Protein AF-A0A1F3F828-F1 (afdb_monomer_lite)

Radius of gyration: 13.57 Å; chains: 1; bounding box: 30×16×37 Å

Secondary structure (DSSP, 8-state):
--HHHHHHHHHHHHHHHHHHHHS-TTSGGGSSS-HHHHHHHHHHHHHHHHHHHHHHHH-

pLDDT: mean 93.43, std 7.77, range [54.34, 98.31]

Sequence (59 aa):
MKEDRLKKMIKALYLLREILKQKREDDRAFKYKSKLKVLTEVDEIIDRSLEDFYSLRIN

Foldseek 3Di:
DVLVVLVVVLVVLVVVLVVLVPDDQPDPVCVPHGSVVVSVVSVVVSVVSVVVNVVVVVD

Structure (mmCIF, N/CA/C/O backbone):
data_AF-A0A1F3F828-F1
#
_entry.id   AF-A0A1F3F828-F1
#
loop_
_atom_site.group_PDB
_atom_site.id
_atom_site.type_symbol
_atom_site.label_atom_id
_atom_site.label_alt_id
_atom_site.label_comp_id
_atom_site.label_asym_id
_atom_site.label_entity_id
_atom_site.label_seq_id
_atom_site.pdbx_PDB_ins_code
_atom_site.Cartn_x
_atom_site.Cartn_y
_atom_site.Cartn_z
_atom_site.occupancy
_atom_site.B_iso_or_equiv
_atom_site.auth_seq_id
_atom_site.auth_comp_id
_atom_site.auth_asym_id
_atom_site.auth_atom_id
_atom_site.pdbx_PDB_model_num
ATOM 1 N N . MET A 1 1 ? 20.278 -10.287 -10.366 1.00 73.31 1 MET A N 1
ATOM 2 C CA . MET A 1 1 ? 20.710 -10.045 -8.958 1.00 73.31 1 MET A CA 1
ATOM 3 C C . MET A 1 1 ? 20.051 -8.835 -8.285 1.00 73.31 1 MET A C 1
ATOM 5 O O . MET A 1 1 ? 19.597 -9.000 -7.158 1.00 73.31 1 MET A O 1
ATOM 9 N N . LYS A 1 2 ? 19.970 -7.648 -8.912 1.00 81.31 2 LYS A N 1
ATOM 10 C CA . LYS A 1 2 ? 19.239 -6.481 -8.361 1.00 81.31 2 LYS A CA 1
ATOM 11 C C . LYS A 1 2 ? 17.748 -6.489 -8.738 1.00 81.31 2 LYS A C 1
ATOM 13 O O . LYS A 1 2 ? 16.910 -6.382 -7.850 1.00 81.31 2 LYS A O 1
ATOM 18 N N . GLU A 1 3 ? 17.433 -6.755 -10.009 1.00 88.19 3 GLU A N 1
ATOM 19 C CA . GLU A 1 3 ? 16.050 -6.888 -10.508 1.00 88.19 3 GLU A CA 1
ATOM 20 C C . GLU A 1 3 ? 15.259 -7.971 -9.749 1.00 88.19 3 GLU A C 1
ATOM 22 O O . GLU A 1 3 ? 14.177 -7.701 -9.241 1.00 88.19 3 GLU A O 1
ATOM 27 N N . ASP A 1 4 ? 15.817 -9.175 -9.571 1.00 91.88 4 ASP A N 1
ATOM 28 C CA . ASP A 1 4 ? 15.138 -10.255 -8.832 1.00 91.88 4 ASP A CA 1
ATOM 29 C C . ASP A 1 4 ? 14.862 -9.920 -7.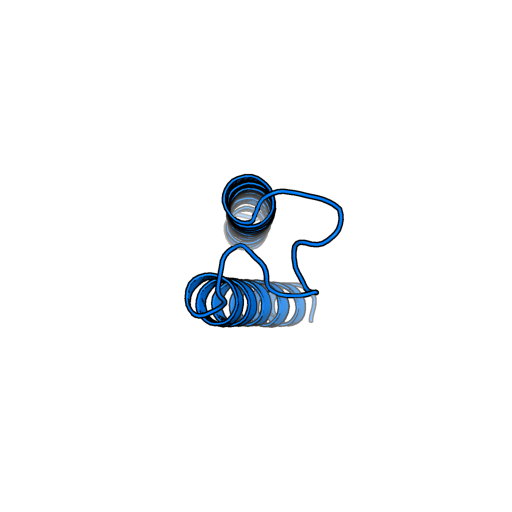365 1.00 91.88 4 ASP A C 1
ATOM 31 O O . ASP A 1 4 ? 13.844 -10.341 -6.810 1.00 91.88 4 ASP A O 1
ATOM 35 N N . ARG A 1 5 ? 15.772 -9.184 -6.713 1.00 92.69 5 ARG A N 1
ATOM 36 C CA . ARG A 1 5 ? 15.575 -8.738 -5.327 1.00 92.69 5 ARG A CA 1
ATOM 37 C C . ARG A 1 5 ? 14.438 -7.725 -5.262 1.00 92.69 5 ARG A C 1
ATOM 39 O O . ARG A 1 5 ? 13.556 -7.877 -4.421 1.00 92.69 5 ARG A O 1
ATOM 46 N N . LEU A 1 6 ? 14.413 -6.770 -6.190 1.00 94.00 6 LEU A N 1
ATOM 47 C CA . LEU A 1 6 ? 13.348 -5.775 -6.291 1.00 94.00 6 LEU A CA 1
ATOM 48 C C . LEU A 1 6 ? 11.993 -6.430 -6.604 1.00 94.00 6 LEU A C 1
ATOM 50 O O . LEU A 1 6 ? 11.011 -6.183 -5.911 1.00 94.00 6 LEU A O 1
ATOM 54 N N . LYS A 1 7 ? 11.958 -7.384 -7.540 1.00 95.06 7 LYS A N 1
ATOM 55 C CA . LYS A 1 7 ? 10.768 -8.191 -7.853 1.00 95.06 7 LYS A CA 1
ATOM 56 C C . LYS A 1 7 ? 10.227 -8.935 -6.631 1.00 95.06 7 LYS A C 1
ATOM 58 O O . LYS A 1 7 ? 9.015 -8.985 -6.425 1.00 95.06 7 LYS A O 1
ATOM 63 N N . LYS A 1 8 ? 11.104 -9.539 -5.820 1.00 96.56 8 LYS A N 1
ATOM 64 C CA . LYS A 1 8 ? 10.710 -10.220 -4.574 1.00 96.56 8 LYS A CA 1
ATOM 65 C C . LYS A 1 8 ? 10.161 -9.235 -3.541 1.00 96.56 8 LYS A C 1
ATOM 67 O O . LYS A 1 8 ? 9.159 -9.546 -2.905 1.00 96.56 8 LYS A O 1
ATOM 72 N N . MET A 1 9 ? 10.774 -8.059 -3.412 1.00 96.31 9 MET A N 1
ATOM 73 C CA . MET A 1 9 ? 10.316 -7.002 -2.507 1.00 96.31 9 MET A CA 1
ATOM 74 C C . MET A 1 9 ? 8.920 -6.494 -2.887 1.00 96.31 9 MET A C 1
ATOM 76 O O . MET A 1 9 ? 8.035 -6.477 -2.038 1.00 96.31 9 MET A O 1
ATOM 80 N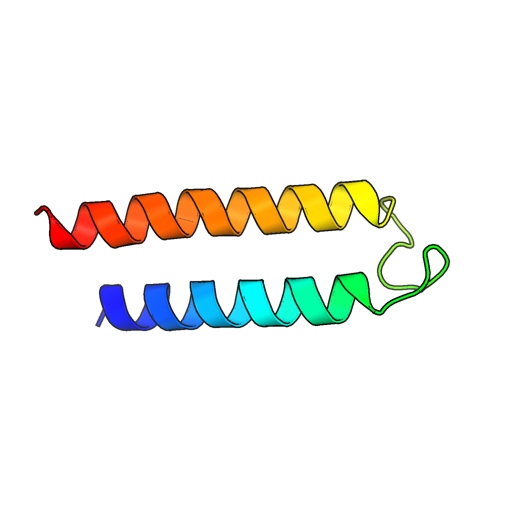 N . ILE A 1 10 ? 8.689 -6.187 -4.169 1.00 96.88 10 ILE A N 1
ATOM 81 C CA . ILE A 1 10 ? 7.378 -5.757 -4.684 1.00 96.88 10 ILE A CA 1
ATOM 82 C C . ILE A 1 10 ? 6.304 -6.803 -4.366 1.00 96.88 10 ILE A C 1
ATOM 84 O O . ILE A 1 10 ? 5.249 -6.478 -3.828 1.00 96.88 10 ILE A O 1
ATOM 88 N N . LYS A 1 11 ? 6.586 -8.089 -4.622 1.00 97.69 11 LYS A N 1
ATOM 89 C CA . LYS A 1 11 ? 5.661 -9.181 -4.277 1.00 97.69 11 LYS A CA 1
ATOM 90 C C . LYS A 1 11 ? 5.363 -9.250 -2.777 1.00 97.69 11 LYS A C 1
ATOM 92 O O . LYS A 1 11 ? 4.214 -9.464 -2.401 1.00 97.69 11 LYS A O 1
ATOM 97 N N . ALA A 1 12 ? 6.376 -9.077 -1.929 1.00 98.00 12 ALA A N 1
ATOM 98 C CA . ALA A 1 12 ? 6.196 -9.074 -0.481 1.00 98.00 12 ALA A CA 1
ATOM 99 C C . ALA A 1 12 ? 5.330 -7.894 -0.010 1.00 98.00 12 ALA A C 1
ATOM 101 O O . ALA A 1 12 ? 4.492 -8.078 0.869 1.00 98.00 12 ALA A O 1
ATOM 102 N N . LEU A 1 13 ? 5.475 -6.716 -0.622 1.00 97.94 13 LEU A N 1
ATOM 103 C CA . LEU A 1 13 ? 4.649 -5.545 -0.319 1.00 97.94 13 LEU A CA 1
ATOM 104 C C . LEU A 1 13 ? 3.185 -5.753 -0.720 1.00 97.94 13 LEU A C 1
ATOM 106 O O . LEU A 1 13 ? 2.297 -5.445 0.071 1.00 97.94 13 LEU A O 1
ATOM 110 N N . TYR A 1 14 ? 2.918 -6.354 -1.884 1.00 98.31 14 TYR A N 1
ATOM 111 C CA . TYR A 1 14 ? 1.552 -6.736 -2.258 1.00 98.31 14 TYR A CA 1
ATOM 112 C C . TYR A 1 14 ? 0.933 -7.719 -1.258 1.00 98.31 14 TYR A C 1
ATOM 114 O O . TYR A 1 14 ? -0.213 -7.541 -0.853 1.00 98.31 14 TYR A O 1
ATOM 122 N N . LEU A 1 15 ? 1.688 -8.727 -0.812 1.00 98.25 15 LEU A N 1
ATOM 123 C CA . LEU A 1 15 ? 1.211 -9.660 0.215 1.00 98.25 15 LEU A CA 1
ATOM 124 C C . LEU A 1 15 ? 0.930 -8.950 1.545 1.00 98.25 15 LEU A C 1
ATOM 126 O O . LEU A 1 15 ? -0.113 -9.176 2.155 1.00 98.25 15 LEU A O 1
ATOM 130 N N . LEU A 1 16 ? 1.831 -8.063 1.976 1.00 97.38 16 LEU A N 1
ATOM 131 C CA . LEU A 1 16 ? 1.646 -7.253 3.178 1.00 97.38 16 LEU A CA 1
ATOM 132 C C . LEU A 1 16 ? 0.375 -6.402 3.079 1.00 97.38 16 LEU A C 1
ATOM 134 O O . LEU A 1 16 ? -0.417 -6.380 4.018 1.00 97.38 16 LEU A O 1
ATOM 138 N N . ARG A 1 17 ? 0.155 -5.742 1.941 1.00 97.69 17 ARG A N 1
ATOM 139 C CA . ARG A 1 17 ? -1.041 -4.939 1.681 1.00 97.69 17 ARG A C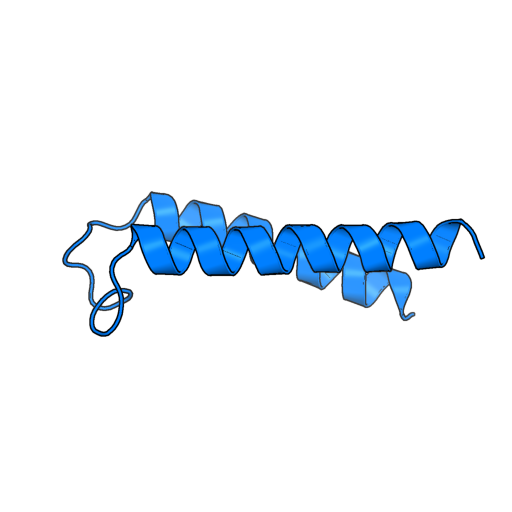A 1
ATOM 140 C C . ARG A 1 17 ?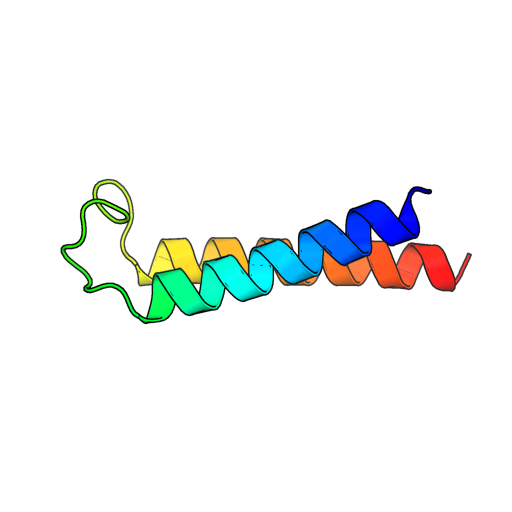 -2.321 -5.756 1.855 1.00 97.69 17 ARG A C 1
ATOM 142 O O . ARG A 1 17 ? -3.238 -5.308 2.539 1.00 97.69 17 ARG A O 1
ATOM 149 N N . GLU A 1 18 ? -2.383 -6.958 1.284 1.00 98.19 18 GLU A N 1
ATOM 150 C CA . GLU A 1 18 ? -3.560 -7.827 1.410 1.00 98.19 18 GLU A CA 1
ATOM 151 C C . GLU A 1 18 ? -3.784 -8.294 2.857 1.00 98.19 18 GLU A C 1
ATOM 153 O O . GLU A 1 18 ? -4.913 -8.252 3.348 1.00 98.19 18 GLU A O 1
ATOM 158 N N . ILE A 1 19 ? -2.716 -8.623 3.591 1.00 97.06 19 ILE A N 1
ATOM 159 C CA . ILE A 1 19 ? -2.799 -8.938 5.027 1.00 97.06 19 ILE A CA 1
ATOM 160 C C . ILE A 1 19 ? -3.338 -7.736 5.821 1.00 97.06 19 ILE A C 1
ATOM 162 O O . ILE A 1 19 ? -4.209 -7.891 6.677 1.00 97.06 19 ILE A O 1
ATOM 166 N N . LEU A 1 20 ? -2.854 -6.522 5.540 1.00 96.88 20 LEU A N 1
ATOM 167 C CA . LEU A 1 20 ? -3.291 -5.302 6.224 1.00 96.88 20 LEU A CA 1
ATOM 168 C C . LEU A 1 20 ? -4.755 -4.964 5.921 1.00 96.88 20 LEU A C 1
ATOM 170 O O . LEU A 1 20 ? -5.481 -4.548 6.824 1.00 96.88 20 LEU A O 1
ATOM 174 N N . LYS A 1 21 ? -5.227 -5.188 4.690 1.00 96.50 21 LYS A N 1
ATOM 175 C CA . LYS A 1 21 ? -6.640 -4.994 4.327 1.00 96.50 21 LYS A CA 1
ATOM 176 C C . LYS A 1 21 ? -7.583 -5.900 5.114 1.00 96.50 21 LYS A C 1
ATOM 178 O O . LYS A 1 21 ? -8.678 -5.452 5.455 1.00 96.50 21 LYS A O 1
ATOM 183 N N . GLN A 1 22 ? -7.163 -7.123 5.429 1.00 97.12 22 GLN A N 1
ATOM 184 C CA . GLN A 1 22 ? -7.963 -8.090 6.192 1.00 97.12 22 GLN A CA 1
ATOM 185 C C . GLN A 1 22 ? -8.034 -7.776 7.694 1.00 97.12 22 GLN A C 1
ATOM 187 O O . GLN A 1 22 ? -8.922 -8.270 8.387 1.00 97.12 22 GLN A O 1
ATOM 192 N N . LYS A 1 23 ? -7.125 -6.945 8.217 1.00 96.31 23 LYS A N 1
ATOM 193 C CA . LYS A 1 23 ? -7.132 -6.544 9.628 1.00 96.31 23 LYS A CA 1
ATOM 194 C C . LYS A 1 23 ? -8.238 -5.534 9.931 1.00 96.31 23 LYS A C 1
ATOM 196 O O . LYS A 1 23 ? -8.639 -4.748 9.074 1.00 96.31 23 LYS A O 1
ATOM 201 N N . ARG A 1 24 ? -8.717 -5.532 11.174 1.00 95.31 24 ARG A N 1
ATOM 202 C CA . ARG A 1 24 ? -9.673 -4.529 11.674 1.00 95.31 24 ARG A CA 1
ATOM 203 C C . ARG A 1 24 ? -8.965 -3.201 11.952 1.00 95.31 24 ARG A C 1
ATOM 205 O O . ARG A 1 24 ? -7.762 -3.201 12.182 1.00 95.31 24 ARG A O 1
ATOM 212 N N . GLU A 1 25 ? -9.700 -2.090 11.927 1.00 92.12 25 GLU A N 1
ATOM 213 C CA . GLU A 1 25 ? -9.155 -0.742 12.200 1.00 92.12 25 GLU A CA 1
ATOM 214 C C . GLU A 1 25 ? -8.505 -0.623 13.588 1.00 92.12 25 GLU A C 1
ATOM 216 O O . GLU A 1 25 ? -7.519 0.086 13.748 1.00 92.12 25 GLU A O 1
ATOM 221 N N . ASP A 1 26 ? -9.016 -1.349 14.581 1.00 92.12 26 ASP A N 1
ATOM 222 C CA . ASP A 1 26 ? -8.540 -1.356 15.968 1.00 92.12 26 ASP A CA 1
ATOM 223 C C . ASP A 1 26 ? -7.425 -2.387 16.241 1.00 92.12 26 ASP A C 1
ATOM 225 O O . ASP A 1 26 ? -6.989 -2.559 17.382 1.00 92.12 26 ASP A O 1
ATOM 229 N N . ASP A 1 27 ? -6.941 -3.089 15.210 1.00 95.75 27 ASP A N 1
ATOM 230 C CA . ASP A 1 27 ? -5.844 -4.050 15.342 1.00 95.75 27 ASP A CA 1
ATOM 231 C C . ASP A 1 27 ? -4.557 -3.354 15.818 1.00 95.75 27 ASP A C 1
ATOM 233 O O . ASP A 1 27 ? -4.236 -2.231 15.424 1.00 95.75 27 ASP A O 1
ATOM 237 N N . ARG A 1 28 ? -3.750 -4.054 16.627 1.00 92.44 28 ARG A N 1
ATOM 238 C CA . ARG A 1 28 ? -2.466 -3.547 17.143 1.00 92.44 28 ARG A CA 1
ATOM 239 C C . ARG A 1 28 ? -1.520 -3.072 16.031 1.00 92.44 28 ARG A C 1
ATOM 241 O O . ARG A 1 28 ? -0.685 -2.205 16.291 1.00 92.44 28 ARG A O 1
ATOM 248 N N . ALA A 1 29 ? -1.650 -3.608 14.816 1.00 89.56 29 ALA A N 1
ATOM 249 C CA . ALA A 1 29 ? -0.920 -3.144 13.635 1.00 89.56 29 ALA A CA 1
ATOM 250 C C . ALA A 1 29 ? -1.137 -1.647 13.322 1.00 89.56 29 ALA A C 1
ATOM 252 O O . ALA A 1 29 ? -0.253 -1.016 12.748 1.00 89.56 29 ALA A O 1
ATOM 253 N N . PHE A 1 30 ? -2.265 -1.068 13.743 1.00 95.75 30 PHE A N 1
ATOM 254 C CA . PHE A 1 30 ? -2.669 0.318 13.481 1.00 95.75 30 PHE A CA 1
ATOM 255 C C . PHE A 1 30 ? -2.633 1.200 14.736 1.00 95.75 30 PHE A C 1
ATOM 257 O O . PHE A 1 30 ? -3.218 2.278 14.781 1.00 95.75 30 PHE A O 1
ATOM 264 N N . LYS A 1 31 ? -1.890 0.784 15.772 1.00 93.06 31 LYS A N 1
ATOM 265 C CA . LYS A 1 31 ? -1.808 1.508 17.053 1.00 93.06 31 LYS A CA 1
ATOM 266 C C . LYS A 1 31 ? -1.381 2.978 16.911 1.00 93.06 31 LYS A C 1
ATOM 268 O O . LYS A 1 31 ? -1.799 3.812 17.707 1.00 93.06 31 LYS A O 1
ATOM 273 N N . TYR A 1 32 ? -0.511 3.282 15.948 1.00 93.69 32 TYR A N 1
ATOM 274 C CA . TYR A 1 32 ? 0.117 4.605 15.802 1.00 93.69 32 TYR A CA 1
ATOM 275 C C . TYR A 1 32 ? -0.375 5.399 14.587 1.00 93.69 32 TYR A C 1
ATOM 277 O O . TYR A 1 32 ? -0.132 6.601 14.498 1.00 93.69 32 TYR A O 1
ATOM 285 N N . LYS A 1 33 ? -1.022 4.734 13.630 1.00 95.50 33 LYS A N 1
ATOM 286 C CA . LYS A 1 33 ? -1.514 5.319 12.380 1.00 95.50 33 LYS A CA 1
ATOM 287 C C . LYS A 1 33 ? -2.791 4.591 11.989 1.00 95.50 33 LYS A C 1
ATOM 289 O O . LYS A 1 33 ? -2.838 3.373 12.120 1.00 95.50 33 LYS A O 1
ATOM 294 N N . SER A 1 34 ? -3.774 5.322 11.462 1.00 96.94 34 SER A N 1
ATOM 295 C CA . SER A 1 34 ? -4.992 4.710 10.924 1.00 96.94 34 SER A CA 1
ATOM 296 C C . SER A 1 34 ? -4.655 3.679 9.849 1.00 96.94 34 SER A C 1
ATOM 298 O O . SER A 1 34 ? -3.679 3.845 9.105 1.00 96.94 34 SER A O 1
ATOM 300 N N . LYS A 1 35 ? -5.480 2.635 9.726 1.00 96.75 35 LYS A N 1
ATOM 301 C CA . LYS A 1 35 ? -5.296 1.614 8.688 1.00 96.75 35 LYS A CA 1
ATOM 302 C C . LYS A 1 35 ? -5.266 2.231 7.299 1.00 96.75 35 LYS A C 1
ATOM 304 O O . LYS A 1 35 ? -4.416 1.849 6.503 1.00 96.75 35 LYS A O 1
ATOM 309 N N . LEU A 1 36 ? -6.129 3.215 7.033 1.00 97.19 36 LEU A N 1
ATOM 310 C CA . LEU A 1 36 ? -6.120 3.958 5.772 1.00 97.19 36 LEU A CA 1
ATOM 311 C C . LEU A 1 36 ? -4.734 4.543 5.476 1.00 97.19 36 LEU A C 1
ATOM 313 O O . LEU A 1 36 ? -4.193 4.296 4.405 1.00 97.19 36 LEU A O 1
ATOM 317 N N . LYS A 1 37 ? -4.124 5.248 6.438 1.00 97.31 37 LYS A N 1
ATOM 318 C CA . LYS A 1 37 ? -2.801 5.857 6.248 1.00 97.31 37 LYS A CA 1
ATOM 319 C C . LYS A 1 37 ? -1.716 4.807 6.018 1.00 97.31 37 LYS A C 1
ATOM 321 O O . LYS A 1 37 ? -0.865 4.994 5.159 1.00 97.31 37 LYS A O 1
ATOM 326 N N . VAL A 1 38 ? -1.757 3.697 6.757 1.00 97.38 38 VAL A N 1
ATOM 327 C CA . VAL A 1 38 ? -0.809 2.588 6.569 1.00 97.38 38 VAL A CA 1
ATOM 328 C C . VAL A 1 38 ? -0.962 1.956 5.182 1.00 97.38 38 VAL A C 1
ATOM 330 O O . VAL A 1 38 ? 0.040 1.688 4.528 1.00 97.38 38 VAL A O 1
ATOM 333 N N . LEU A 1 39 ? -2.193 1.736 4.713 1.00 97.81 39 LEU A N 1
ATOM 334 C CA . LEU A 1 39 ? -2.449 1.186 3.380 1.00 97.81 39 LEU A CA 1
ATOM 335 C C . LEU A 1 39 ? -1.972 2.130 2.274 1.00 97.81 39 LEU A C 1
ATOM 337 O O . LEU A 1 39 ? -1.331 1.666 1.338 1.00 97.81 39 LEU A O 1
ATOM 341 N N . THR A 1 40 ? -2.222 3.435 2.407 1.00 98.00 40 THR A N 1
ATOM 342 C CA . THR A 1 40 ? -1.720 4.442 1.463 1.00 98.00 40 THR A CA 1
ATOM 343 C C . THR A 1 40 ? -0.194 4.449 1.409 1.00 98.00 40 THR A C 1
ATOM 345 O O . THR A 1 40 ? 0.368 4.394 0.324 1.00 98.00 40 THR A O 1
ATOM 348 N N . GLU A 1 41 ? 0.487 4.435 2.559 1.00 97.62 41 GLU A N 1
ATOM 349 C CA . GLU A 1 41 ? 1.956 4.391 2.602 1.00 97.62 41 GLU A CA 1
ATOM 350 C C . GLU A 1 41 ? 2.515 3.119 1.937 1.00 97.62 41 GLU A C 1
ATOM 352 O O . GLU A 1 41 ? 3.523 3.178 1.237 1.00 97.62 41 GLU A O 1
ATOM 357 N N . VAL A 1 42 ? 1.864 1.964 2.119 1.00 97.81 42 VAL A N 1
ATOM 358 C CA . VAL A 1 42 ? 2.267 0.717 1.446 1.00 97.81 42 VAL A CA 1
ATOM 359 C C . VAL A 1 42 ? 2.058 0.805 -0.067 1.00 97.81 42 VAL A C 1
ATOM 361 O O . VAL A 1 42 ? 2.945 0.384 -0.809 1.00 97.81 42 VAL A O 1
ATOM 364 N N . ASP A 1 43 ? 0.934 1.363 -0.519 1.00 98.19 43 ASP A N 1
ATOM 365 C CA . ASP A 1 43 ? 0.641 1.547 -1.946 1.00 98.19 43 ASP A CA 1
ATOM 366 C C . ASP A 1 43 ? 1.668 2.490 -2.603 1.00 98.19 43 ASP A C 1
ATOM 368 O O . ASP A 1 43 ? 2.249 2.136 -3.627 1.00 98.19 43 ASP A O 1
ATOM 372 N N . GLU A 1 44 ? 2.031 3.599 -1.951 1.00 98.31 44 GLU A N 1
ATOM 373 C CA . GLU A 1 44 ? 3.081 4.509 -2.439 1.00 98.31 44 GLU A CA 1
ATOM 374 C C . GLU A 1 44 ? 4.458 3.832 -2.564 1.00 98.31 44 GLU A C 1
ATOM 376 O O . GLU A 1 44 ? 5.210 4.101 -3.505 1.00 98.31 44 GLU A O 1
ATOM 381 N N . ILE A 1 45 ? 4.821 2.952 -1.622 1.00 97.81 45 ILE A N 1
ATOM 382 C CA . ILE A 1 45 ? 6.088 2.207 -1.692 1.00 97.81 45 ILE A CA 1
ATOM 383 C C . ILE A 1 45 ? 6.056 1.213 -2.857 1.00 97.81 45 ILE A C 1
ATOM 385 O O . ILE A 1 45 ? 7.069 1.048 -3.542 1.00 97.81 45 ILE A O 1
ATOM 389 N N . ILE A 1 46 ? 4.921 0.546 -3.089 1.00 97.75 46 ILE A N 1
ATOM 390 C CA . ILE A 1 46 ? 4.743 -0.366 -4.225 1.00 97.75 46 ILE A CA 1
ATOM 391 C C . ILE A 1 46 ? 4.917 0.392 -5.541 1.00 97.75 46 ILE A C 1
ATOM 393 O O . ILE A 1 46 ? 5.693 -0.063 -6.382 1.00 97.75 46 ILE A O 1
ATOM 397 N N . ASP A 1 47 ? 4.261 1.541 -5.691 1.00 97.69 47 ASP A N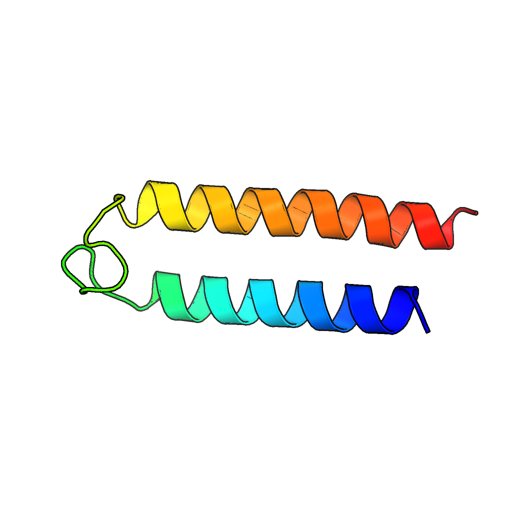 1
ATOM 398 C CA . ASP A 1 47 ? 4.300 2.339 -6.918 1.00 97.69 47 ASP A CA 1
ATOM 399 C C . ASP A 1 47 ? 5.729 2.794 -7.241 1.00 97.69 47 ASP A C 1
ATOM 401 O O . ASP A 1 47 ? 6.239 2.504 -8.324 1.00 97.69 47 ASP A O 1
ATOM 405 N N . ARG A 1 48 ? 6.446 3.365 -6.263 1.00 96.94 48 ARG A N 1
ATOM 406 C CA . ARG A 1 48 ? 7.866 3.738 -6.434 1.00 96.94 48 ARG A CA 1
ATOM 407 C C . ARG A 1 48 ? 8.749 2.535 -6.764 1.00 96.94 48 ARG A C 1
ATOM 409 O O . ARG A 1 48 ? 9.640 2.614 -7.602 1.00 96.94 48 ARG A O 1
ATOM 416 N N . SER A 1 49 ? 8.492 1.391 -6.127 1.00 95.44 49 SER A N 1
ATOM 417 C CA . SER A 1 49 ? 9.256 0.167 -6.395 1.00 95.44 49 SER A CA 1
ATOM 418 C C . SER A 1 49 ? 9.019 -0.358 -7.814 1.00 95.44 49 SER A C 1
ATOM 420 O O . SER A 1 49 ? 9.931 -0.925 -8.417 1.00 95.44 49 SER A O 1
ATOM 422 N N . LEU A 1 50 ? 7.806 -0.198 -8.352 1.00 95.62 50 LEU A N 1
ATOM 423 C CA . LEU A 1 50 ? 7.481 -0.544 -9.733 1.00 95.62 50 LEU A CA 1
ATOM 424 C C . LEU A 1 50 ? 8.153 0.408 -10.722 1.00 95.62 50 LEU A C 1
ATOM 426 O O . LEU A 1 50 ? 8.719 -0.069 -11.703 1.00 95.62 50 LEU A O 1
ATOM 430 N N . GLU A 1 51 ? 8.143 1.715 -10.455 1.00 95.50 51 GLU A N 1
ATOM 431 C CA . GLU A 1 51 ? 8.870 2.708 -11.258 1.00 95.50 51 GLU A CA 1
ATOM 432 C C . GLU A 1 51 ? 10.363 2.365 -11.350 1.00 95.50 51 GLU A C 1
ATOM 434 O O . GLU A 1 51 ? 10.914 2.286 -12.452 1.00 95.50 51 GLU A O 1
ATOM 439 N N . ASP A 1 52 ? 10.998 2.052 -10.216 1.00 93.00 52 ASP A N 1
ATOM 440 C CA . ASP A 1 52 ? 12.388 1.590 -10.167 1.00 93.00 52 ASP A CA 1
ATOM 441 C C . ASP A 1 52 ? 12.586 0.302 -10.980 1.00 93.00 52 ASP A C 1
ATOM 443 O O . ASP A 1 52 ? 13.555 0.159 -11.730 1.00 93.00 52 ASP A O 1
ATOM 447 N N . PHE A 1 53 ? 11.662 -0.654 -10.854 1.00 92.94 53 PHE A N 1
ATOM 448 C CA . PHE A 1 53 ? 11.746 -1.941 -11.540 1.00 92.94 53 PHE A CA 1
ATOM 449 C C . PHE A 1 53 ? 11.660 -1.798 -13.059 1.00 92.94 53 PHE A C 1
ATOM 451 O O . PHE A 1 53 ? 12.439 -2.424 -13.778 1.00 92.94 53 PHE A O 1
ATOM 458 N N . TYR A 1 54 ? 10.741 -0.971 -13.556 1.00 90.75 54 TYR A N 1
ATOM 459 C CA . TYR A 1 54 ? 10.618 -0.718 -14.988 1.00 90.75 54 TYR A CA 1
ATOM 460 C C . TYR A 1 54 ? 11.781 0.122 -15.519 1.00 90.75 54 TYR A C 1
ATOM 462 O O . TYR A 1 54 ? 12.276 -0.158 -16.610 1.00 90.75 54 TYR A O 1
ATOM 470 N N . SER A 1 55 ? 12.300 1.061 -14.728 1.00 90.44 55 SER A N 1
ATOM 471 C CA . SER A 1 55 ? 13.482 1.853 -15.093 1.00 90.44 55 SER A CA 1
ATOM 472 C C . SER A 1 55 ? 14.748 1.000 -15.246 1.00 90.44 55 SER A C 1
ATOM 474 O O . SER A 1 55 ? 15.602 1.310 -16.075 1.00 90.44 55 SER A O 1
ATOM 476 N N . LEU A 1 56 ? 14.860 -0.106 -14.497 1.00 85.81 56 LEU A N 1
ATOM 477 C CA . LEU A 1 56 ? 15.935 -1.099 -14.647 1.00 85.81 56 LEU A CA 1
ATOM 478 C C . LEU A 1 56 ? 15.800 -1.989 -15.892 1.00 85.81 56 LEU A C 1
ATOM 480 O O . LEU A 1 56 ? 16.756 -2.677 -16.220 1.00 85.81 56 LEU A O 1
ATOM 484 N N . ARG A 1 57 ? 14.624 -2.043 -16.530 1.00 73.38 57 ARG A N 1
ATOM 485 C CA . ARG A 1 57 ? 14.394 -2.829 -17.757 1.00 73.38 57 ARG A CA 1
ATOM 486 C C . ARG A 1 57 ? 14.549 -2.020 -19.037 1.00 73.38 57 ARG A C 1
ATOM 488 O O . ARG A 1 57 ? 14.727 -2.608 -20.097 1.00 73.38 57 ARG A O 1
ATOM 495 N N . ILE A 1 58 ? 14.380 -0.702 -18.942 1.00 73.12 58 ILE A N 1
ATOM 496 C CA . ILE A 1 58 ? 14.517 0.228 -20.069 1.00 73.12 58 ILE A CA 1
ATOM 497 C C . ILE A 1 58 ? 15.997 0.578 -20.319 1.00 73.12 58 ILE A C 1
ATOM 499 O O . ILE A 1 58 ? 16.347 0.915 -21.447 1.00 73.12 58 ILE A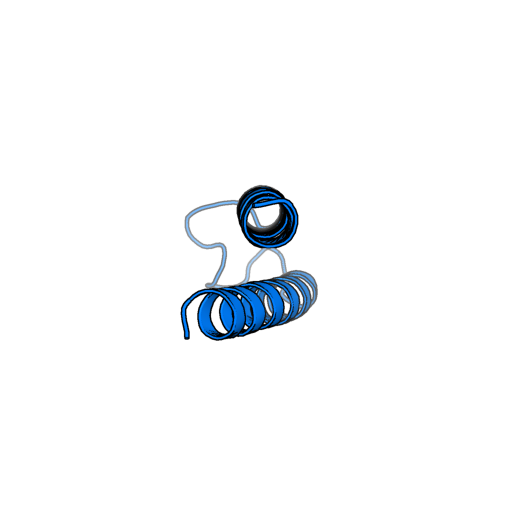 O 1
ATOM 503 N N . ASN A 1 59 ? 16.851 0.461 -19.295 1.00 54.34 59 ASN A N 1
ATOM 504 C CA . ASN A 1 59 ? 18.309 0.640 -19.366 1.00 54.34 59 ASN A CA 1
ATOM 505 C C . ASN A 1 59 ? 19.047 -0.701 -19.351 1.00 54.34 59 ASN A C 1
ATOM 507 O O . ASN A 1 59 ? 20.165 -0.753 -19.906 1.00 54.34 59 ASN A O 1
#